Protein AF-A0A7V9CK98-F1 (afdb_monomer)

Radius of gyration: 28.87 Å; Cα contacts (8 Å, |Δi|>4): 201; chains: 1; bounding box: 54×46×91 Å

Secondary structure (DSSP, 8-state):
--------------------------------------PPPPPPPSSPEEEEEE---STTHHHHHHHHTT-TTEEEEEEE-S-HHHHHHHHHHHT--GGGEESSHHHIIIII--SEEEE-S-GGGHHHHHHHHHTTT-EEEEPSS--SSHHHHHHHHHHHTT-

Mean predicted aligned error: 13.7 Å

Foldseek 3Di:
DDDDDDDDDDDDDDDDDDDDDDDDPDPDDPPPPDDPPPDPPPDDDPAAAEEEEEDDPDVCVVVVLVVQVVDPRHDHLAYEDLDPVSQVVVCVVNVNDPNRYYNDLVCCCVPSVGQEYEYDHPQDCLLVSLLSCLVVNRHYDYDPPNHPDPVRVVSSVVSNVND

Structure (mmCIF, N/CA/C/O backbone):
data_AF-A0A7V9CK98-F1
#
_entry.id   AF-A0A7V9CK98-F1
#
loop_
_atom_site.group_PDB
_atom_site.id
_atom_site.type_symbol
_atom_site.label_atom_id
_atom_site.label_alt_id
_atom_site.label_comp_id
_atom_site.label_asym_id
_atom_site.label_entity_id
_atom_site.label_seq_id
_atom_site.pdbx_PDB_ins_code
_atom_site.Cartn_x
_atom_site.Cartn_y
_atom_site.Cartn_z
_atom_site.occupancy
_atom_site.B_iso_or_equiv
_atom_sit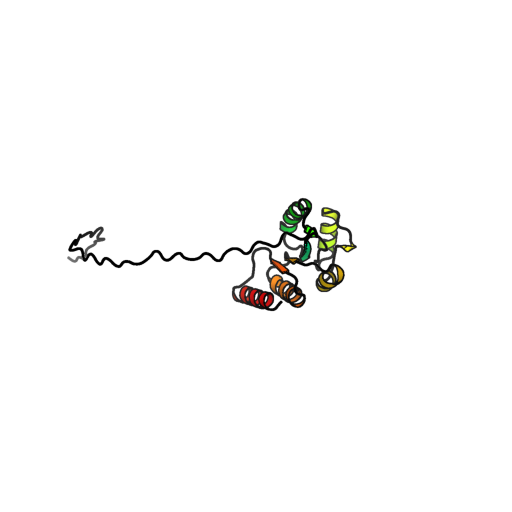e.auth_seq_id
_atom_site.auth_comp_id
_atom_site.auth_asym_id
_atom_site.auth_atom_id
_atom_site.pdbx_PDB_model_num
ATOM 1 N N . MET A 1 1 ? 24.021 4.503 -79.132 1.00 43.59 1 MET A N 1
ATOM 2 C CA . MET A 1 1 ? 24.450 3.910 -77.854 1.00 43.59 1 MET A CA 1
ATOM 3 C C . MET A 1 1 ? 23.375 4.309 -76.858 1.00 43.59 1 MET A C 1
ATOM 5 O O . MET A 1 1 ? 23.491 5.380 -76.287 1.00 43.59 1 MET A O 1
ATOM 9 N N . SER A 1 2 ? 22.194 3.674 -76.828 1.00 42.22 2 SER A N 1
ATOM 10 C CA . SER A 1 2 ? 21.935 2.215 -76.694 1.00 42.22 2 SER A CA 1
ATOM 11 C C . SER A 1 2 ? 22.641 1.727 -75.425 1.00 42.22 2 SER A C 1
ATOM 13 O O . SER A 1 2 ? 23.860 1.868 -75.370 1.00 42.22 2 SER A O 1
ATOM 15 N N . ASP A 1 3 ? 21.999 1.282 -74.346 1.00 44.78 3 ASP A N 1
ATOM 16 C CA . ASP A 1 3 ? 20.666 0.698 -74.114 1.00 44.78 3 ASP A CA 1
ATOM 17 C C . ASP A 1 3 ? 20.224 1.079 -72.673 1.00 44.78 3 ASP A C 1
ATOM 19 O O . ASP A 1 3 ? 21.073 1.294 -71.811 1.00 44.78 3 ASP A O 1
ATOM 23 N N . ASP A 1 4 ? 18.979 1.459 -72.385 1.00 49.34 4 ASP A N 1
ATOM 24 C CA . ASP A 1 4 ? 17.746 0.657 -72.295 1.00 49.34 4 ASP A CA 1
ATOM 25 C C . ASP A 1 4 ? 17.689 -0.239 -71.039 1.00 49.34 4 ASP A C 1
ATOM 27 O O . ASP A 1 4 ? 18.311 -1.291 -70.989 1.00 49.34 4 ASP A O 1
ATOM 31 N N . HIS A 1 5 ? 16.924 0.186 -70.023 1.00 51.00 5 HIS A N 1
ATOM 32 C CA . HIS A 1 5 ? 16.082 -0.700 -69.212 1.00 51.00 5 HIS A CA 1
ATOM 33 C C . HIS A 1 5 ? 14.912 0.096 -68.618 1.00 51.00 5 HIS A C 1
ATOM 35 O O . HIS A 1 5 ? 15.065 0.988 -67.783 1.00 51.00 5 HIS A O 1
ATOM 41 N N . LEU A 1 6 ? 13.741 -0.257 -69.143 1.00 43.91 6 LEU A N 1
ATOM 42 C CA . LEU A 1 6 ? 12.420 0.304 -68.934 1.00 43.91 6 LEU A CA 1
ATOM 43 C C . LEU A 1 6 ? 11.955 0.360 -67.470 1.00 43.91 6 LEU A C 1
ATOM 45 O O . LEU A 1 6 ? 11.998 -0.614 -66.722 1.00 43.91 6 LEU A O 1
ATOM 49 N N . VAL A 1 7 ? 11.371 1.517 -67.170 1.00 49.91 7 VAL A N 1
ATOM 50 C CA . VAL A 1 7 ? 10.269 1.777 -66.235 1.00 49.91 7 VAL A CA 1
ATOM 51 C C . VAL A 1 7 ? 9.111 0.795 -66.464 1.00 49.91 7 VAL A C 1
ATOM 53 O O . VAL A 1 7 ? 8.850 0.448 -67.613 1.00 49.91 7 VAL A O 1
ATOM 56 N N . LEU A 1 8 ? 8.390 0.415 -65.400 1.00 42.94 8 LEU A N 1
ATOM 57 C CA . LEU A 1 8 ? 6.924 0.555 -65.284 1.00 42.94 8 LEU A CA 1
ATOM 58 C C . LEU A 1 8 ? 6.406 -0.052 -63.967 1.00 42.94 8 LEU A C 1
ATOM 60 O O . LEU A 1 8 ? 6.370 -1.267 -63.787 1.00 42.94 8 LEU A O 1
ATOM 64 N N . ASP A 1 9 ? 5.968 0.841 -63.075 1.00 50.09 9 ASP A N 1
ATOM 65 C CA . ASP A 1 9 ? 4.823 0.613 -62.190 1.00 50.09 9 ASP A CA 1
ATOM 66 C C . ASP A 1 9 ? 3.623 0.140 -63.026 1.00 50.09 9 ASP A C 1
ATOM 68 O O . ASP A 1 9 ? 3.312 0.754 -64.049 1.00 50.09 9 ASP A O 1
ATOM 72 N N . ASP A 1 10 ? 2.922 -0.905 -62.576 1.00 48.09 10 ASP A N 1
ATOM 73 C CA . ASP A 1 10 ? 1.646 -1.323 -63.168 1.00 48.09 10 ASP A CA 1
ATOM 74 C C . ASP A 1 10 ? 0.507 -1.276 -62.128 1.00 48.09 10 ASP A C 1
ATOM 76 O O . ASP A 1 10 ? 0.454 -2.107 -61.210 1.00 48.09 10 ASP A O 1
ATOM 80 N N . PRO A 1 11 ? -0.417 -0.303 -62.245 1.00 45.03 11 PRO A N 1
ATOM 81 C CA . PRO A 1 11 ? -1.656 -0.252 -61.499 1.00 45.03 11 PRO A CA 1
ATOM 82 C C . PRO A 1 11 ? -2.772 -1.031 -62.220 1.00 45.03 11 PRO A C 1
ATOM 84 O O . PRO A 1 11 ? -3.079 -0.807 -63.383 1.00 45.03 11 PRO A O 1
ATOM 87 N N . ALA A 1 12 ? -3.496 -1.830 -61.434 1.00 47.03 12 ALA A N 1
ATOM 88 C CA . ALA A 1 12 ? -4.772 -2.479 -61.752 1.00 47.03 12 ALA A CA 1
ATOM 89 C C . ALA A 1 12 ? -4.737 -3.735 -62.646 1.00 47.03 12 ALA A C 1
ATOM 91 O O . ALA A 1 12 ? -4.732 -3.689 -63.872 1.00 47.03 12 ALA A O 1
ATOM 92 N N . ARG A 1 13 ? -5.018 -4.885 -62.016 1.00 41.12 13 ARG A N 1
ATOM 93 C CA . ARG A 1 13 ? -5.712 -5.987 -62.695 1.00 41.12 13 ARG A CA 1
ATOM 94 C C . ARG A 1 13 ? -6.846 -6.549 -61.846 1.00 41.12 13 ARG A C 1
ATOM 96 O O . ARG A 1 13 ? -6.680 -7.455 -61.040 1.00 41.12 13 ARG A O 1
ATOM 103 N N . HIS A 1 14 ? -8.037 -6.008 -62.089 1.00 45.34 14 HIS A N 1
ATOM 104 C CA . HIS A 1 14 ? -9.282 -6.751 -61.937 1.00 45.34 14 HIS A CA 1
ATOM 105 C C . HIS A 1 14 ? -9.405 -7.731 -63.113 1.00 45.34 14 HIS A C 1
ATOM 107 O O . HIS A 1 14 ? -9.264 -7.327 -64.265 1.00 45.34 14 HIS A O 1
ATOM 113 N N . SER A 1 15 ? -9.763 -8.989 -62.858 1.00 43.50 15 SER A N 1
ATOM 114 C CA . SER A 1 15 ? -10.550 -9.748 -63.832 1.00 43.50 15 SER A CA 1
ATOM 115 C C . SER A 1 15 ? -11.446 -10.759 -63.137 1.00 43.50 15 SER A C 1
ATOM 117 O O . SER A 1 15 ? -11.022 -11.586 -62.333 1.00 43.50 15 SER A O 1
ATOM 119 N N . ARG A 1 16 ? -12.724 -10.623 -63.468 1.00 51.53 16 ARG A N 1
ATOM 120 C CA . ARG A 1 16 ? -13.857 -11.408 -63.015 1.00 51.53 16 ARG A CA 1
ATOM 121 C C . ARG A 1 16 ? -13.760 -12.816 -63.599 1.00 51.53 16 ARG A C 1
ATOM 123 O O . ARG A 1 16 ? -13.668 -12.979 -64.812 1.00 51.53 16 ARG A O 1
ATOM 130 N N . ARG A 1 17 ? -13.913 -13.826 -62.748 1.00 49.34 17 ARG A N 1
ATOM 131 C CA . ARG A 1 17 ? -14.447 -15.130 -63.147 1.00 49.34 17 ARG A CA 1
ATOM 132 C C . ARG A 1 17 ? -15.621 -15.449 -62.234 1.00 49.34 17 ARG A C 1
ATOM 134 O O . ARG A 1 17 ? -15.446 -15.908 -61.114 1.00 49.34 17 ARG A O 1
ATOM 141 N N . ALA A 1 18 ? -16.820 -15.151 -62.722 1.00 44.56 18 ALA A N 1
ATOM 142 C CA . ALA A 1 18 ? -17.994 -15.910 -62.328 1.00 44.56 18 ALA A CA 1
ATOM 143 C C . ALA A 1 18 ? -17.824 -17.327 -62.890 1.00 44.56 18 ALA A C 1
ATOM 145 O O . ALA A 1 18 ? -17.358 -17.439 -64.018 1.00 44.56 18 ALA A O 1
ATOM 146 N N . PHE A 1 19 ? -18.176 -18.366 -62.132 1.00 38.38 19 PHE A N 1
ATOM 147 C CA . PHE A 1 19 ? -18.928 -19.522 -62.631 1.00 38.38 19 PHE A CA 1
ATOM 148 C C . PHE A 1 19 ? -19.373 -20.409 -61.448 1.00 38.38 19 PHE A C 1
ATOM 150 O O . PHE A 1 19 ? -18.558 -20.966 -60.724 1.00 38.38 19 PHE A O 1
ATOM 157 N N . VAL A 1 20 ? -20.701 -20.512 -61.341 1.00 32.84 20 VAL A N 1
ATOM 158 C CA . VAL A 1 20 ? -21.525 -21.642 -60.880 1.00 32.84 20 VAL A CA 1
ATOM 159 C C . VAL A 1 20 ? -21.619 -21.944 -59.382 1.00 32.84 20 VAL A C 1
ATOM 161 O O . VAL A 1 20 ? -20.778 -22.573 -58.750 1.00 32.84 20 VAL A O 1
ATOM 164 N N . SER A 1 21 ? -22.794 -21.561 -58.888 1.00 41.28 21 SER A N 1
ATOM 165 C CA . SER A 1 21 ? -23.529 -22.081 -57.747 1.00 41.28 21 SER A CA 1
ATOM 166 C C . SER A 1 21 ? -23.451 -23.605 -57.609 1.00 41.28 21 SER A C 1
ATOM 168 O O . SER A 1 21 ? -23.944 -24.341 -58.461 1.00 41.28 21 SER A O 1
ATOM 170 N N . ALA A 1 22 ? -22.962 -24.061 -56.461 1.00 38.66 22 ALA A N 1
ATOM 171 C CA . ALA A 1 22 ? -23.392 -25.314 -55.859 1.00 38.66 22 ALA A CA 1
ATOM 172 C C . ALA A 1 22 ? -24.177 -24.952 -54.594 1.00 38.66 22 ALA A C 1
ATOM 174 O O . ALA A 1 22 ? -23.612 -24.560 -53.574 1.00 38.66 22 ALA A O 1
ATOM 175 N N . LEU A 1 23 ? -25.504 -25.009 -54.706 1.00 42.59 23 LEU A N 1
ATOM 176 C CA . LEU A 1 23 ? -26.424 -24.855 -53.589 1.00 42.59 23 LEU A CA 1
ATOM 177 C C . LEU A 1 23 ? -26.326 -26.120 -52.723 1.00 42.59 23 LEU A C 1
ATOM 179 O O . LEU A 1 23 ? -26.981 -27.121 -52.999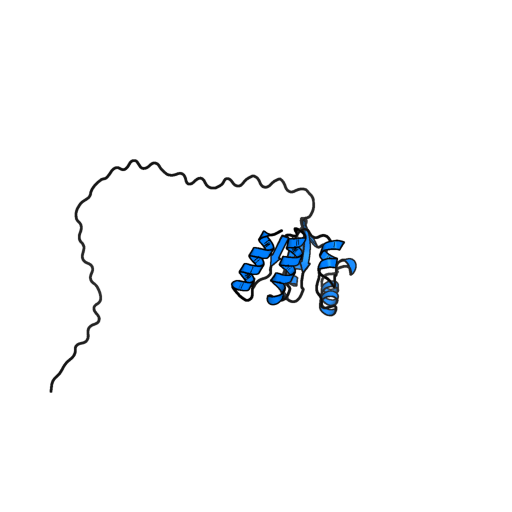 1.00 42.59 23 LEU A O 1
ATOM 183 N N . LEU A 1 24 ? -25.489 -26.086 -51.689 1.00 37.59 24 LEU A N 1
ATOM 184 C CA . LEU A 1 24 ? -25.541 -27.049 -50.592 1.00 37.59 24 LEU A CA 1
ATOM 185 C C . LEU A 1 24 ? -26.417 -26.444 -49.496 1.00 37.59 24 LEU A C 1
ATOM 187 O O . LEU A 1 24 ? -25.983 -25.590 -48.724 1.00 37.59 24 LEU A O 1
ATOM 191 N N . VAL A 1 25 ? -27.677 -26.878 -49.455 1.00 45.03 25 VAL A N 1
ATOM 192 C CA . VAL A 1 25 ? -28.560 -26.675 -48.303 1.00 45.03 25 VAL A CA 1
ATOM 193 C C . VAL A 1 25 ? -28.009 -27.533 -47.166 1.00 45.03 25 VAL A C 1
ATOM 195 O O . VAL A 1 25 ? -28.389 -28.686 -46.990 1.00 45.03 25 VAL A O 1
ATOM 198 N N . ALA A 1 26 ? -27.066 -26.979 -46.410 1.00 49.00 26 ALA A N 1
ATOM 199 C CA . ALA A 1 26 ? -26.757 -27.476 -45.084 1.00 49.00 26 ALA A CA 1
ATOM 200 C C . ALA A 1 26 ? -27.744 -26.810 -44.123 1.00 49.00 26 ALA A C 1
ATOM 202 O O . ALA A 1 26 ? -27.634 -25.621 -43.823 1.00 49.00 26 ALA A O 1
ATOM 203 N N . ALA A 1 27 ? -28.733 -27.576 -43.666 1.00 57.06 27 ALA A N 1
ATOM 204 C CA . ALA A 1 27 ? -29.557 -27.229 -42.516 1.00 57.06 27 ALA A CA 1
ATOM 205 C C . ALA A 1 27 ? -28.664 -27.200 -41.259 1.00 57.06 27 ALA A C 1
ATOM 207 O O . ALA A 1 27 ? -28.606 -28.153 -40.488 1.00 57.06 27 ALA A O 1
ATOM 208 N N . GLY A 1 28 ? -27.889 -26.128 -41.104 1.00 44.75 28 GLY A N 1
ATOM 209 C CA . GLY A 1 28 ? -27.047 -25.862 -39.946 1.00 44.75 28 GLY A CA 1
ATOM 210 C C . GLY A 1 28 ? -27.808 -24.969 -38.982 1.00 44.75 28 GLY A C 1
ATOM 211 O O . GLY A 1 28 ? -27.924 -23.768 -39.214 1.00 44.75 28 GLY A O 1
ATOM 212 N N . GLY A 1 29 ? -28.372 -25.568 -37.934 1.00 54.66 29 GLY A N 1
ATOM 213 C CA . GLY A 1 29 ? -29.107 -24.856 -36.894 1.00 54.66 29 GLY A CA 1
ATOM 214 C C . GLY A 1 29 ? -28.274 -23.730 -36.284 1.00 54.66 29 GLY A C 1
ATOM 215 O O . GLY A 1 29 ? -27.081 -23.902 -36.021 1.00 54.66 29 GLY A O 1
ATOM 216 N N . ALA A 1 30 ? -28.922 -22.585 -36.062 1.00 59.16 30 ALA A N 1
ATOM 217 C CA . ALA A 1 30 ? -28.355 -21.446 -35.358 1.00 59.16 30 ALA A CA 1
ATOM 218 C C . ALA A 1 30 ? -27.704 -21.924 -34.052 1.00 59.16 30 ALA A C 1
ATOM 220 O O . ALA A 1 30 ? -28.386 -22.362 -33.126 1.00 59.16 30 ALA A O 1
ATOM 221 N N . GLN A 1 31 ? -26.374 -21.876 -33.994 1.00 58.75 31 GLN A N 1
ATOM 222 C CA . GLN A 1 31 ? -25.653 -22.104 -32.754 1.00 58.75 31 GLN A CA 1
ATOM 223 C C . GLN A 1 31 ? -25.889 -20.873 -31.883 1.00 58.75 31 GLN A C 1
ATOM 225 O O . GLN A 1 31 ? -25.288 -19.818 -32.088 1.00 58.75 31 GLN A O 1
ATOM 230 N N . VAL A 1 32 ? -26.815 -20.998 -30.936 1.00 59.59 32 VAL A N 1
ATOM 231 C CA . VAL A 1 32 ? -26.939 -20.059 -29.826 1.00 59.59 32 VAL A CA 1
ATOM 232 C C . VAL A 1 32 ? -25.653 -20.189 -29.018 1.00 59.59 32 VAL A C 1
ATOM 234 O O . VAL A 1 32 ? -25.473 -21.144 -28.266 1.00 59.59 32 VAL A O 1
ATOM 237 N N . VAL A 1 33 ? -24.730 -19.247 -29.203 1.00 67.38 33 VAL A N 1
ATOM 238 C CA . VAL A 1 33 ? -23.603 -19.072 -28.288 1.00 67.38 33 VAL A CA 1
ATOM 239 C C . VAL A 1 33 ? -24.208 -18.636 -26.958 1.00 67.38 33 VAL A C 1
ATOM 241 O O . VAL A 1 33 ? -24.605 -17.484 -26.791 1.00 67.38 33 VAL A O 1
ATOM 244 N N . ALA A 1 34 ? -24.349 -19.586 -26.035 1.00 55.16 34 ALA A N 1
ATOM 245 C CA . 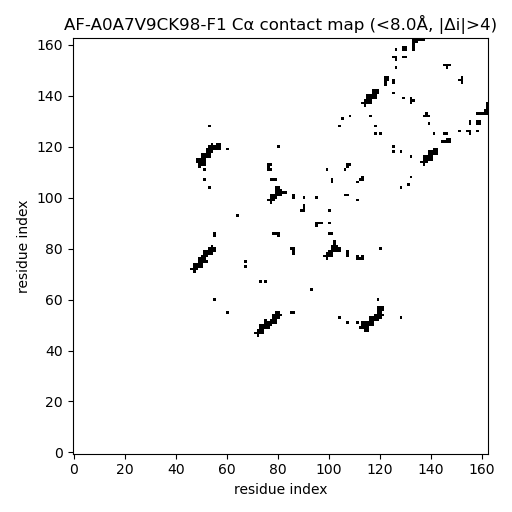ALA A 1 34 ? -24.782 -19.314 -24.677 1.00 55.16 34 ALA A CA 1
ATOM 246 C C . ALA A 1 34 ? -23.762 -18.370 -24.033 1.00 55.16 34 ALA A C 1
ATOM 248 O O . ALA A 1 34 ? -22.631 -18.760 -23.741 1.00 55.16 34 ALA A O 1
ATOM 249 N N . GLN A 1 35 ? -24.144 -17.108 -23.846 1.00 53.06 35 GLN A N 1
ATOM 250 C CA . GLN A 1 35 ? -23.372 -16.216 -22.997 1.00 53.06 35 GLN A CA 1
ATOM 251 C C . GLN A 1 35 ? -23.424 -16.772 -21.568 1.00 53.06 35 GLN A C 1
ATOM 253 O O . GLN A 1 35 ? -24.506 -17.175 -21.127 1.00 53.06 35 GLN A O 1
ATOM 258 N N . PRO A 1 36 ? -22.297 -16.829 -20.837 1.00 57.47 36 PRO A N 1
ATOM 259 C CA . PRO A 1 36 ? -22.328 -17.221 -19.440 1.00 57.47 36 PRO A CA 1
ATOM 260 C C . PRO A 1 36 ? -23.257 -16.256 -18.705 1.00 57.47 36 PRO A C 1
ATOM 262 O O . PRO A 1 36 ? -23.017 -15.050 -18.665 1.00 57.47 36 PRO A O 1
ATOM 265 N N . SER A 1 37 ? -24.355 -16.802 -18.181 1.00 64.50 37 SER A N 1
ATOM 266 C CA . SER A 1 37 ? -25.307 -16.082 -17.347 1.00 64.50 37 SER A CA 1
ATOM 267 C C . SER A 1 37 ? -24.525 -15.406 -16.228 1.00 64.50 37 SER A C 1
ATOM 269 O O . SER A 1 37 ? -23.916 -16.098 -15.410 1.00 64.50 37 SER A O 1
ATOM 271 N N . SER A 1 38 ? -24.519 -14.072 -16.180 1.00 66.69 38 SER A N 1
ATOM 272 C CA . SER A 1 38 ? -23.996 -13.360 -15.019 1.00 66.69 38 SER A CA 1
ATOM 273 C C . SER A 1 38 ? -24.826 -13.803 -13.824 1.00 66.69 38 SER A C 1
ATOM 275 O O . SER A 1 38 ? -26.016 -13.486 -13.742 1.00 66.69 38 SER A O 1
ATOM 277 N N . ALA A 1 39 ? -24.221 -14.594 -12.940 1.00 68.38 39 ALA A N 1
ATOM 278 C CA . ALA A 1 39 ? -24.814 -14.907 -11.656 1.00 68.38 39 ALA A CA 1
ATOM 279 C C . ALA A 1 39 ? -25.237 -13.584 -10.993 1.00 68.38 39 ALA A C 1
ATOM 281 O O . ALA A 1 39 ? -24.512 -12.589 -11.126 1.00 68.38 39 ALA A O 1
ATOM 282 N N . PRO A 1 40 ? -26.394 -13.536 -10.313 1.00 56.41 40 PRO A N 1
ATOM 283 C CA . PRO A 1 40 ? -26.792 -12.348 -9.579 1.00 56.41 40 PRO A CA 1
ATOM 284 C C . PRO A 1 40 ? -25.652 -11.964 -8.637 1.00 56.41 40 PRO A C 1
ATOM 286 O O . PRO A 1 40 ? -25.226 -12.786 -7.823 1.00 56.41 40 PRO A O 1
ATOM 289 N N . VAL A 1 41 ? -25.140 -10.737 -8.763 1.00 64.81 41 VAL A N 1
ATOM 290 C CA . VAL A 1 41 ? -24.238 -10.176 -7.755 1.00 64.81 41 VAL A CA 1
ATOM 291 C C . VAL A 1 41 ? -25.010 -10.243 -6.435 1.00 64.81 41 VAL A C 1
ATOM 293 O O . VAL A 1 41 ? -26.106 -9.676 -6.372 1.00 64.81 41 VAL A O 1
ATOM 296 N N . PRO A 1 42 ? -24.518 -10.969 -5.413 1.00 61.47 42 PRO A N 1
ATOM 297 C CA . PRO A 1 42 ? -25.181 -11.024 -4.120 1.00 61.47 42 PRO A CA 1
ATOM 298 C C . PRO A 1 42 ? -25.459 -9.598 -3.655 1.00 61.47 42 PRO A C 1
ATOM 300 O O . PRO A 1 42 ? -24.581 -8.739 -3.762 1.00 61.47 42 PRO A O 1
ATOM 303 N N . ALA A 1 43 ? -26.681 -9.332 -3.190 1.00 59.44 43 ALA A N 1
ATOM 304 C CA . ALA A 1 43 ? -27.053 -8.017 -2.687 1.00 59.44 43 ALA A CA 1
ATOM 305 C C . ALA A 1 43 ? -25.987 -7.544 -1.688 1.00 59.44 43 ALA A C 1
ATOM 307 O O . ALA A 1 43 ? -25.680 -8.249 -0.724 1.00 59.44 43 ALA A O 1
ATOM 308 N N . ALA A 1 44 ? -25.380 -6.390 -1.978 1.00 60.50 44 ALA A N 1
ATOM 309 C CA . ALA A 1 44 ? -24.258 -5.869 -1.218 1.00 60.50 44 ALA A CA 1
ATOM 310 C C . ALA A 1 44 ? -24.624 -5.804 0.267 1.00 60.50 44 ALA A C 1
ATOM 312 O O . ALA A 1 44 ? -25.588 -5.147 0.664 1.00 60.50 44 ALA A O 1
ATOM 313 N N . THR A 1 45 ? -23.848 -6.502 1.093 1.00 55.47 45 THR A N 1
ATOM 314 C CA . THR A 1 45 ? -23.917 -6.353 2.543 1.00 55.47 45 THR A CA 1
ATOM 315 C C . THR A 1 45 ? -23.731 -4.876 2.876 1.00 55.47 45 THR A C 1
ATOM 317 O O . THR A 1 45 ? -22.829 -4.245 2.333 1.00 55.47 45 THR A O 1
ATOM 320 N N . SER A 1 46 ? -24.536 -4.327 3.785 1.00 66.69 46 SER A N 1
ATOM 321 C CA . SER A 1 46 ? -24.553 -2.912 4.200 1.00 66.69 46 SER A CA 1
ATOM 322 C C . SER A 1 46 ? -23.257 -2.394 4.857 1.00 66.69 46 SER A C 1
ATOM 324 O O . SER A 1 46 ? -23.267 -1.368 5.537 1.00 66.69 46 SER A O 1
ATOM 326 N N . ARG A 1 47 ? -22.140 -3.116 4.721 1.00 88.12 47 ARG A N 1
ATOM 327 C CA . ARG A 1 47 ? -20.842 -2.796 5.306 1.00 88.12 47 ARG A CA 1
ATOM 328 C C . ARG A 1 47 ? -19.945 -2.153 4.252 1.00 88.12 47 ARG A C 1
ATOM 330 O O . ARG A 1 47 ? -19.726 -2.726 3.192 1.00 88.12 47 ARG A O 1
ATOM 337 N N . ARG A 1 48 ? -19.387 -0.987 4.591 1.00 94.38 48 ARG A N 1
ATOM 338 C CA . ARG A 1 48 ? -18.405 -0.269 3.765 1.00 94.38 48 ARG A CA 1
ATOM 339 C C . ARG A 1 48 ? -17.182 -1.152 3.500 1.00 94.38 48 ARG A C 1
ATOM 341 O O . ARG A 1 48 ? -16.665 -1.769 4.439 1.00 94.38 48 ARG A O 1
ATOM 348 N N . LEU A 1 49 ? -16.715 -1.172 2.254 1.00 96.12 49 LEU A N 1
ATOM 349 C CA . LEU A 1 49 ? -15.474 -1.829 1.851 1.00 96.12 49 LEU A CA 1
ATOM 350 C C . LEU A 1 49 ? -14.290 -1.098 2.486 1.00 96.12 49 LEU A C 1
ATOM 352 O O . LEU A 1 49 ? -14.108 0.102 2.269 1.00 96.12 49 LEU A O 1
ATOM 356 N N . ARG A 1 50 ? -13.476 -1.809 3.261 1.00 97.62 50 ARG A N 1
ATOM 357 C CA . ARG A 1 50 ? -12.288 -1.246 3.910 1.00 97.62 50 ARG A CA 1
ATOM 358 C C . ARG A 1 50 ? -11.136 -1.202 2.920 1.00 97.62 50 ARG A C 1
ATOM 360 O O . ARG A 1 50 ? -10.641 -2.243 2.496 1.00 97.62 50 ARG A O 1
ATOM 367 N N . VAL A 1 51 ? -10.673 -0.009 2.586 1.00 98.00 51 VAL A N 1
ATOM 368 C CA . VAL A 1 51 ? -9.618 0.203 1.595 1.00 98.00 51 VAL A CA 1
ATOM 369 C C . VAL A 1 51 ? -8.408 0.853 2.250 1.00 98.00 51 VAL A C 1
ATOM 371 O O . VAL A 1 51 ? -8.547 1.809 3.012 1.00 98.00 51 VAL A O 1
ATOM 374 N N . GLY A 1 52 ? -7.219 0.335 1.960 1.00 97.88 52 GLY A N 1
ATOM 375 C CA . GLY A 1 52 ? -5.948 0.976 2.279 1.00 97.88 52 GLY A CA 1
ATOM 376 C C . GLY A 1 52 ? -5.301 1.578 1.032 1.00 97.88 52 GLY A C 1
ATOM 377 O O . GLY A 1 52 ? -5.564 1.141 -0.087 1.00 97.88 52 GLY A O 1
ATOM 378 N N . VAL A 1 53 ? -4.431 2.564 1.218 1.00 97.69 53 VAL A N 1
ATOM 379 C CA . VAL A 1 53 ? -3.561 3.095 0.156 1.00 97.69 53 VAL A CA 1
ATOM 380 C C . VAL A 1 53 ? -2.118 2.731 0.482 1.00 97.69 53 VAL A C 1
ATOM 382 O O . VAL A 1 53 ? -1.695 2.886 1.626 1.00 97.69 53 VAL A O 1
ATOM 385 N N . ALA A 1 54 ? -1.367 2.254 -0.508 1.00 97.75 54 ALA A N 1
ATOM 386 C CA . ALA A 1 54 ? 0.054 1.950 -0.381 1.00 97.75 54 ALA A CA 1
ATOM 387 C C . ALA A 1 54 ? 0.864 2.821 -1.348 1.00 97.75 54 ALA A C 1
ATOM 389 O O . ALA A 1 54 ? 0.739 2.684 -2.562 1.00 97.75 54 ALA A O 1
ATOM 390 N N . GLY A 1 55 ? 1.704 3.695 -0.804 1.00 95.75 55 GLY A N 1
ATOM 391 C CA . GLY A 1 55 ? 2.505 4.665 -1.540 1.00 95.75 55 GLY A CA 1
ATOM 392 C C . GLY A 1 55 ? 1.780 5.983 -1.821 1.00 95.75 55 GLY A C 1
ATOM 393 O O . GLY A 1 55 ? 0.572 6.031 -2.049 1.00 95.75 55 GLY A O 1
ATOM 394 N N . LEU A 1 56 ? 2.559 7.061 -1.829 1.00 91.50 56 LEU A N 1
ATOM 395 C CA . LEU A 1 56 ? 2.157 8.446 -2.089 1.00 91.50 56 LEU A CA 1
ATOM 396 C C . LEU A 1 56 ? 3.023 9.102 -3.178 1.00 91.50 56 LEU A C 1
ATOM 398 O O . LEU A 1 56 ? 2.925 10.307 -3.414 1.00 91.50 56 LEU A O 1
ATOM 402 N N . VAL A 1 57 ? 3.867 8.311 -3.850 1.00 79.06 57 VAL A N 1
ATOM 403 C CA . VAL A 1 57 ? 4.853 8.768 -4.844 1.00 79.06 57 VAL A CA 1
ATOM 404 C C . VAL A 1 57 ? 4.173 9.398 -6.064 1.00 79.06 57 VAL A C 1
ATOM 406 O O . VAL A 1 57 ? 4.678 10.358 -6.645 1.00 79.06 57 VAL A O 1
ATOM 409 N N . HIS A 1 58 ? 2.995 8.899 -6.444 1.00 75.50 58 HIS A N 1
ATOM 410 C CA . HIS A 1 58 ? 2.253 9.397 -7.598 1.00 75.50 58 HIS A CA 1
ATOM 411 C C . HIS A 1 58 ? 1.223 10.469 -7.212 1.00 75.50 58 HIS A C 1
ATOM 413 O O . HIS A 1 58 ? 0.300 10.235 -6.433 1.00 75.50 58 HIS A O 1
ATOM 419 N N . GLY A 1 59 ? 1.298 11.642 -7.851 1.00 63.75 59 GLY A N 1
ATOM 420 C CA . GLY A 1 59 ? 0.396 12.772 -7.580 1.00 63.75 59 GLY A CA 1
ATOM 421 C C . GLY A 1 59 ? -1.101 12.500 -7.815 1.00 63.75 59 GLY A C 1
ATOM 422 O O . GLY A 1 59 ? -1.941 13.237 -7.291 1.00 63.75 59 GLY A O 1
ATOM 423 N N . HIS A 1 60 ? -1.460 11.435 -8.546 1.00 74.75 60 HIS A N 1
ATOM 424 C CA . HIS A 1 60 ? -2.856 11.041 -8.793 1.00 74.75 60 HIS A CA 1
ATOM 425 C C . HIS A 1 60 ? -3.607 10.583 -7.539 1.00 74.75 60 HIS A C 1
ATOM 427 O O . HIS A 1 60 ? -4.839 10.627 -7.539 1.00 74.75 60 HIS A O 1
ATOM 433 N N . VAL A 1 61 ? -2.908 10.252 -6.445 1.00 71.94 61 VAL A N 1
ATOM 434 C CA . VAL A 1 61 ? -3.554 9.960 -5.152 1.00 71.94 61 VAL A CA 1
ATOM 435 C C . VAL A 1 61 ? -4.462 11.123 -4.714 1.00 71.94 61 VAL A C 1
ATOM 437 O O . VAL A 1 61 ? -5.504 10.913 -4.097 1.00 71.94 61 VAL A O 1
ATOM 440 N N . ARG A 1 62 ? -4.156 12.365 -5.115 1.00 70.00 62 ARG A N 1
ATOM 441 C CA . ARG A 1 62 ? -5.017 13.528 -4.834 1.00 70.00 62 ARG A CA 1
ATOM 442 C C . ARG A 1 62 ? -6.403 13.415 -5.478 1.00 70.00 62 ARG A C 1
ATOM 444 O O . ARG A 1 62 ? -7.399 13.738 -4.833 1.00 70.00 62 ARG A O 1
ATOM 451 N N . GLY A 1 63 ? -6.468 12.963 -6.732 1.00 73.88 63 GLY A N 1
ATOM 452 C CA . GLY A 1 63 ? -7.730 12.739 -7.445 1.00 73.88 63 GLY A CA 1
ATOM 453 C C . GLY A 1 63 ? -8.528 11.589 -6.833 1.00 73.88 63 GLY A C 1
ATOM 454 O O . GLY A 1 63 ? -9.743 11.700 -6.664 1.00 73.88 63 GLY A O 1
ATOM 455 N N . LEU A 1 64 ? -7.827 10.534 -6.405 1.00 82.19 64 LEU A N 1
ATOM 456 C CA . LEU A 1 64 ? -8.418 9.414 -5.679 1.00 82.19 64 LEU A CA 1
ATOM 457 C C . LEU A 1 64 ? -9.110 9.874 -4.390 1.00 82.19 64 LEU A C 1
ATOM 459 O O . LEU A 1 64 ? -10.263 9.516 -4.172 1.00 82.19 64 LEU A O 1
ATOM 463 N N . MET A 1 65 ? -8.462 10.697 -3.560 1.00 84.94 65 MET A N 1
ATOM 464 C CA . MET A 1 65 ? -9.056 11.160 -2.296 1.00 84.94 65 MET A CA 1
ATOM 465 C C . MET A 1 65 ? -10.361 11.935 -2.503 1.00 84.94 65 MET A C 1
ATOM 467 O O . MET A 1 65 ? -11.325 11.736 -1.764 1.00 84.94 65 MET A O 1
ATOM 471 N N . GLY A 1 66 ? -10.424 12.775 -3.541 1.00 84.25 66 GLY A N 1
ATOM 472 C CA . GLY A 1 66 ? -11.653 13.482 -3.906 1.00 84.25 66 GLY A CA 1
ATOM 473 C C . GLY A 1 66 ? -12.779 12.547 -4.361 1.00 84.25 66 GLY A C 1
ATOM 474 O O . GLY A 1 66 ? -13.950 12.837 -4.114 1.00 84.25 66 GLY A O 1
ATOM 475 N N . ALA A 1 67 ? -12.445 11.424 -5.002 1.00 85.44 67 ALA A N 1
ATOM 476 C CA . ALA A 1 67 ? -13.414 10.395 -5.371 1.00 85.44 67 ALA A CA 1
ATOM 477 C C . ALA A 1 67 ? -13.857 9.564 -4.155 1.00 85.44 67 ALA A C 1
ATOM 479 O O . ALA A 1 67 ? -15.055 9.369 -3.961 1.00 85.44 67 ALA A O 1
ATOM 480 N N . LEU A 1 68 ? -12.916 9.132 -3.306 1.00 87.81 68 LEU A N 1
ATOM 481 C CA . LEU A 1 68 ? -13.195 8.352 -2.096 1.00 87.81 68 LEU A CA 1
ATOM 482 C C . LEU A 1 68 ? -14.083 9.117 -1.112 1.00 87.81 68 LEU A C 1
ATOM 484 O O . LEU A 1 68 ? -15.028 8.544 -0.581 1.00 87.81 68 LEU A O 1
ATOM 488 N N . GLY A 1 69 ? -13.853 10.421 -0.924 1.00 85.75 69 GLY A N 1
ATOM 489 C CA . GLY A 1 69 ? -14.675 11.251 -0.035 1.00 85.75 69 GLY A CA 1
ATOM 490 C C . GLY A 1 69 ? -16.146 11.374 -0.456 1.00 85.75 69 GLY A C 1
ATOM 491 O O . GLY A 1 69 ? -16.986 11.731 0.363 1.00 85.75 69 GLY A O 1
ATOM 492 N N . LYS A 1 70 ? -16.478 11.058 -1.716 1.00 89.12 70 LYS A N 1
ATOM 493 C CA . LYS A 1 70 ? -17.856 11.063 -2.239 1.00 89.12 70 LYS A CA 1
ATOM 494 C C . LYS A 1 70 ? -18.530 9.690 -2.165 1.00 89.12 70 LYS A C 1
ATOM 496 O O . LYS A 1 70 ? -19.706 9.578 -2.505 1.00 89.12 70 LYS A O 1
ATOM 501 N N . ARG A 1 71 ? -17.800 8.645 -1.765 1.00 92.19 71 ARG A N 1
ATOM 502 C CA . ARG A 1 71 ? -18.297 7.269 -1.708 1.00 92.19 71 ARG A CA 1
ATOM 503 C C . ARG A 1 71 ? -18.718 6.903 -0.294 1.00 92.19 71 ARG A C 1
ATOM 505 O O . ARG A 1 71 ? -17.899 6.826 0.617 1.00 92.19 71 ARG A O 1
ATOM 512 N N . SER A 1 72 ? -20.007 6.634 -0.117 1.00 92.62 72 SER A N 1
ATOM 513 C CA . SER A 1 72 ? -20.558 6.157 1.155 1.00 92.62 72 SER A CA 1
ATOM 514 C C . SER A 1 72 ? -20.263 4.680 1.412 1.00 92.62 72 SER A C 1
ATOM 516 O O . SER A 1 72 ? -20.331 4.243 2.556 1.00 92.62 72 SER A O 1
ATOM 518 N N . ASP A 1 73 ? -19.890 3.924 0.381 1.00 93.62 73 ASP A N 1
ATOM 519 C CA . ASP A 1 73 ? -19.672 2.478 0.407 1.00 93.62 73 ASP A CA 1
ATOM 520 C C . ASP A 1 73 ? -18.204 2.061 0.606 1.00 93.62 73 ASP A C 1
ATOM 522 O O . ASP A 1 73 ? -17.924 0.871 0.721 1.00 93.62 73 ASP A O 1
ATOM 526 N N . ILE A 1 74 ? -17.268 3.013 0.696 1.00 95.12 74 ILE A N 1
ATOM 527 C CA . ILE A 1 74 ? -15.838 2.753 0.931 1.00 95.12 74 ILE A CA 1
ATOM 528 C C . ILE A 1 74 ? -15.382 3.453 2.202 1.00 95.12 74 ILE A C 1
ATOM 530 O O . ILE A 1 74 ? -15.682 4.630 2.379 1.00 95.12 74 ILE A O 1
ATOM 534 N N . ASP A 1 75 ? -14.619 2.764 3.051 1.00 95.44 75 ASP A N 1
ATOM 535 C CA . ASP A 1 75 ? -13.920 3.322 4.209 1.00 95.44 75 ASP A CA 1
ATOM 536 C C . ASP A 1 75 ? -12.400 3.287 4.004 1.00 95.44 75 ASP A C 1
ATOM 538 O O . ASP A 1 75 ? -11.816 2.212 3.883 1.00 95.44 75 ASP A O 1
ATOM 542 N N . LEU A 1 76 ? -11.744 4.453 3.980 1.00 96.25 76 LEU A N 1
ATOM 543 C CA . LEU A 1 76 ? -10.283 4.541 3.888 1.00 96.25 76 LEU A CA 1
ATOM 544 C C . LEU A 1 76 ? -9.663 4.244 5.255 1.00 96.25 76 LEU A C 1
ATOM 546 O O . LEU A 1 76 ? -9.547 5.136 6.094 1.00 96.25 76 LEU A O 1
ATOM 550 N N . VAL A 1 77 ? -9.253 3.001 5.491 1.00 97.56 77 VAL A N 1
ATOM 551 C CA . VAL A 1 77 ? -8.792 2.541 6.812 1.00 97.56 77 VAL A CA 1
ATOM 552 C C . VAL A 1 77 ? -7.335 2.876 7.115 1.00 97.56 77 VAL A C 1
ATOM 554 O O . VAL A 1 77 ? -6.948 2.874 8.280 1.00 97.56 77 VAL A O 1
ATOM 557 N N . GLY A 1 78 ? -6.538 3.209 6.102 1.00 97.81 78 GLY A N 1
ATOM 558 C CA . GLY A 1 78 ? -5.164 3.635 6.319 1.00 97.81 78 GLY A CA 1
ATOM 559 C C . GLY A 1 78 ? -4.390 3.932 5.045 1.00 97.81 78 GLY A C 1
ATOM 560 O O . GLY A 1 78 ? -4.778 3.535 3.946 1.00 97.81 78 GLY A O 1
ATOM 561 N N . VAL A 1 79 ? -3.285 4.645 5.216 1.00 97.88 79 VAL A N 1
ATOM 562 C CA . VAL A 1 79 ? -2.381 5.082 4.156 1.00 97.88 79 VAL A CA 1
ATOM 563 C C . VAL A 1 79 ? -0.960 4.765 4.590 1.00 97.88 79 VAL A C 1
ATOM 565 O O . VAL A 1 79 ? -0.500 5.253 5.620 1.00 97.88 79 VAL A O 1
ATOM 568 N N . PHE A 1 80 ? -0.275 3.947 3.806 1.00 98.12 80 PHE A N 1
ATOM 569 C CA . PHE A 1 80 ? 1.129 3.618 3.987 1.00 98.12 80 PHE A CA 1
ATOM 570 C C . PHE A 1 80 ? 1.997 4.409 3.008 1.00 98.12 80 PHE A C 1
ATOM 572 O O . PHE A 1 80 ? 1.670 4.500 1.830 1.00 98.12 80 PHE A O 1
ATOM 579 N N . ASP A 1 81 ? 3.126 4.920 3.485 1.00 97.06 81 ASP A N 1
ATOM 580 C CA . ASP A 1 81 ? 4.295 5.286 2.675 1.00 97.06 81 ASP A CA 1
ATOM 581 C C . ASP A 1 81 ? 5.532 5.180 3.580 1.00 97.06 81 ASP A C 1
ATOM 583 O O . ASP A 1 81 ? 5.389 5.350 4.787 1.00 97.06 81 ASP A O 1
ATOM 587 N N . ALA A 1 82 ? 6.731 4.911 3.066 1.00 95.44 82 ALA A N 1
ATOM 588 C CA . ALA A 1 82 ? 7.942 4.860 3.895 1.00 95.44 82 ALA A CA 1
ATOM 589 C C . ALA A 1 82 ? 8.464 6.268 4.254 1.00 95.44 82 ALA A C 1
ATOM 591 O O . ALA A 1 82 ? 9.024 6.471 5.337 1.00 95.44 82 ALA A O 1
ATOM 592 N N . ASP A 1 83 ? 8.198 7.272 3.416 1.00 95.69 83 ASP A N 1
ATOM 593 C CA . ASP A 1 83 ? 8.647 8.651 3.606 1.00 95.69 83 ASP A CA 1
ATOM 594 C C . ASP A 1 83 ? 7.760 9.405 4.617 1.00 95.69 83 ASP A C 1
ATOM 596 O O . ASP A 1 83 ? 6.569 9.660 4.406 1.00 95.69 83 ASP A O 1
ATOM 600 N N . ALA A 1 84 ? 8.360 9.795 5.745 1.00 95.81 84 ALA A N 1
ATOM 601 C CA . ALA A 1 84 ? 7.670 10.515 6.811 1.00 95.81 84 ALA A CA 1
ATOM 602 C C . ALA A 1 84 ? 7.169 11.904 6.389 1.00 95.81 84 ALA A C 1
ATOM 604 O O . ALA A 1 84 ? 6.094 12.321 6.829 1.00 95.81 84 ALA A O 1
ATOM 605 N N . ALA A 1 85 ? 7.909 12.606 5.530 1.00 94.62 85 ALA A N 1
ATOM 606 C CA . ALA A 1 85 ? 7.519 13.918 5.036 1.00 94.62 85 ALA A CA 1
ATOM 607 C C . ALA A 1 85 ? 6.320 13.811 4.085 1.00 94.62 85 ALA A C 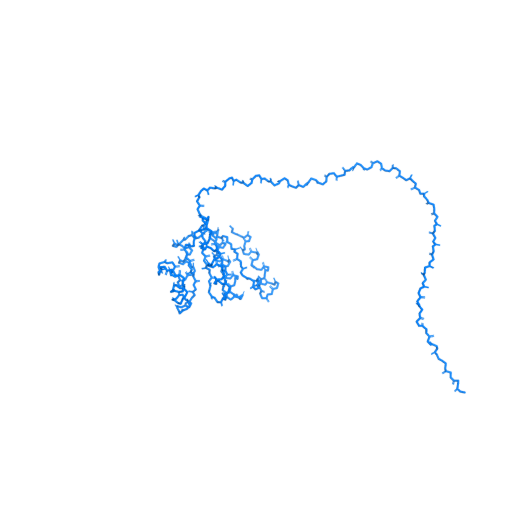1
ATOM 609 O O . ALA A 1 85 ? 5.390 14.620 4.189 1.00 94.62 85 ALA A O 1
ATOM 610 N N . LEU A 1 86 ? 6.288 12.790 3.216 1.00 93.31 86 LEU A N 1
ATOM 611 C CA . LEU A 1 86 ? 5.123 12.527 2.363 1.00 93.31 86 LEU A CA 1
ATOM 612 C C . LEU A 1 86 ? 3.881 12.209 3.198 1.00 93.31 86 LEU A C 1
ATOM 614 O O . LEU A 1 86 ? 2.838 12.831 2.979 1.00 93.31 86 LEU A O 1
ATOM 618 N N . ARG A 1 87 ? 3.990 11.317 4.194 1.00 95.19 87 ARG A N 1
ATOM 619 C CA . ARG A 1 87 ? 2.865 10.994 5.092 1.00 95.19 87 ARG A CA 1
ATOM 620 C C . ARG A 1 87 ? 2.351 12.222 5.834 1.00 95.19 87 ARG A C 1
ATOM 622 O O . ARG A 1 87 ? 1.146 12.461 5.833 1.00 95.19 87 ARG A O 1
ATOM 629 N N . ALA A 1 88 ? 3.243 13.011 6.435 1.00 94.25 88 ALA A N 1
ATOM 630 C CA . ALA A 1 88 ? 2.863 14.203 7.192 1.00 94.25 88 ALA A CA 1
ATOM 631 C C . ALA A 1 88 ? 2.158 15.234 6.300 1.00 94.25 88 ALA A C 1
ATOM 633 O O . ALA A 1 88 ? 1.076 15.716 6.634 1.00 94.25 88 ALA A O 1
ATOM 634 N N . ARG A 1 89 ? 2.727 15.526 5.123 1.00 93.38 89 ARG A N 1
ATOM 635 C CA . ARG A 1 89 ? 2.119 16.442 4.151 1.00 93.38 89 ARG A CA 1
ATOM 636 C C . ARG A 1 89 ? 0.749 15.948 3.693 1.00 93.38 89 ARG A C 1
ATOM 638 O O . ARG A 1 89 ? -0.188 16.742 3.624 1.00 93.38 89 ARG A O 1
ATOM 645 N N . PHE A 1 90 ? 0.635 14.662 3.370 1.00 93.38 90 PHE A N 1
ATOM 646 C CA . PHE A 1 90 ? -0.610 14.061 2.903 1.00 93.38 90 PHE A CA 1
ATOM 647 C C . PHE A 1 90 ? -1.692 14.075 3.985 1.00 93.38 90 PHE A C 1
ATOM 649 O O . PHE A 1 90 ? -2.826 14.465 3.706 1.00 93.38 90 PHE A O 1
ATOM 656 N N . GLY A 1 91 ? -1.321 13.731 5.221 1.00 93.94 91 GLY A N 1
ATOM 657 C CA . GLY A 1 91 ? -2.194 13.799 6.388 1.00 93.94 91 GLY A CA 1
ATOM 658 C C . GLY A 1 91 ? -2.771 15.193 6.592 1.00 93.94 91 GLY A C 1
ATOM 659 O O . GLY A 1 91 ? -3.990 15.348 6.618 1.00 93.94 91 GLY A O 1
ATOM 660 N N . THR A 1 92 ? -1.914 16.217 6.617 1.00 94.31 92 THR A N 1
ATOM 661 C CA . THR A 1 92 ? -2.340 17.620 6.742 1.00 94.31 92 THR A CA 1
ATOM 662 C C . THR A 1 92 ? -3.233 18.059 5.582 1.00 94.31 92 THR A C 1
ATOM 664 O O . THR A 1 92 ? -4.269 18.679 5.804 1.00 94.31 92 THR A O 1
ATOM 667 N N . GLN A 1 93 ? -2.872 17.722 4.338 1.00 91.94 93 GLN A N 1
ATOM 668 C CA . GLN A 1 93 ? -3.630 18.136 3.151 1.00 91.94 93 GLN A CA 1
ATOM 669 C C . GLN A 1 93 ? -5.052 17.552 3.117 1.00 91.94 93 GLN A C 1
ATOM 671 O O . GLN A 1 93 ? -5.953 18.168 2.549 1.00 91.94 93 GLN A O 1
ATOM 676 N N . HIS A 1 94 ? -5.246 16.364 3.691 1.00 91.12 94 HIS A N 1
ATOM 677 C CA . HIS A 1 94 ? -6.507 15.625 3.629 1.00 91.12 94 HIS A CA 1
ATOM 678 C C . HIS A 1 94 ? -7.211 15.471 4.985 1.00 91.12 94 HIS A C 1
ATOM 680 O O . HIS A 1 94 ? -8.228 14.784 5.049 1.00 91.12 94 HIS A O 1
ATOM 686 N N . GLY A 1 95 ? -6.703 16.106 6.047 1.00 93.50 95 GLY A N 1
ATOM 687 C CA . GLY A 1 95 ? -7.275 16.023 7.393 1.00 93.50 95 GLY A CA 1
ATOM 688 C C . GLY A 1 95 ? -7.311 14.595 7.946 1.00 93.50 95 GLY A C 1
ATOM 689 O O . GLY A 1 95 ? -8.291 14.211 8.577 1.00 93.50 95 GLY A O 1
ATOM 690 N N . LEU A 1 96 ? -6.290 13.781 7.653 1.00 94.06 96 LEU A N 1
ATOM 691 C CA . LEU A 1 96 ? -6.221 12.406 8.149 1.00 94.06 96 LEU A CA 1
ATOM 692 C C . LEU A 1 96 ? -5.574 12.361 9.530 1.00 94.06 96 LEU A C 1
ATOM 694 O O . LEU A 1 96 ? -4.481 12.886 9.736 1.00 94.06 96 LEU A O 1
ATOM 698 N N . GLU A 1 97 ? -6.229 11.648 10.442 1.00 95.38 97 GLU A N 1
ATOM 699 C CA . GLU A 1 97 ? -5.678 11.309 11.751 1.00 95.38 97 GLU A CA 1
ATOM 700 C C . GLU A 1 97 ? -4.345 10.567 11.617 1.00 95.38 97 GLU A C 1
ATOM 702 O O . GLU A 1 97 ? -4.193 9.682 10.768 1.00 95.38 97 GLU A O 1
ATOM 707 N N . ALA A 1 98 ? -3.397 10.855 12.513 1.00 94.75 98 ALA A N 1
ATOM 708 C CA . ALA A 1 98 ? -2.092 10.190 12.529 1.00 94.75 98 ALA A CA 1
ATOM 709 C C . ALA A 1 98 ? -2.211 8.660 12.666 1.00 94.75 98 ALA A C 1
ATOM 711 O O . ALA A 1 98 ? -1.391 7.923 12.130 1.00 94.75 98 ALA A O 1
ATOM 712 N N . THR A 1 99 ? -3.275 8.173 13.311 1.00 96.62 99 THR A N 1
ATOM 713 C CA . THR A 1 99 ? -3.588 6.741 13.457 1.00 96.62 99 THR A CA 1
ATOM 714 C C . THR A 1 99 ? -3.937 6.044 12.140 1.00 96.62 99 THR A C 1
ATOM 716 O O . THR A 1 99 ? -3.937 4.815 12.087 1.00 96.62 99 THR A O 1
ATOM 719 N N . ARG A 1 100 ? -4.225 6.801 11.073 1.00 97.06 100 ARG A N 1
ATOM 720 C CA . ARG A 1 100 ? -4.452 6.280 9.716 1.00 97.06 100 ARG A CA 1
ATOM 721 C C . ARG A 1 100 ? -3.207 6.363 8.832 1.00 97.06 100 ARG A C 1
ATOM 723 O O . ARG A 1 100 ? -3.283 5.964 7.673 1.00 97.06 100 ARG A O 1
ATOM 730 N N . LEU A 1 101 ? -2.083 6.868 9.339 1.00 98.00 101 LEU A N 1
ATOM 731 C CA . LEU A 1 101 ? -0.836 7.020 8.591 1.00 98.00 101 LEU A CA 1
ATOM 732 C C . LEU A 1 101 ? 0.191 5.998 9.082 1.00 98.00 101 LEU A C 1
ATOM 734 O O . LEU A 1 101 ? 0.593 6.006 10.242 1.00 98.00 101 LEU A O 1
ATOM 738 N N . PHE A 1 102 ? 0.647 5.133 8.183 1.00 98.50 102 PHE A N 1
ATOM 739 C CA . PHE A 1 102 ? 1.497 3.992 8.505 1.00 98.50 102 PHE A CA 1
ATOM 740 C C . PHE A 1 102 ? 2.858 4.132 7.830 1.00 98.50 102 PHE A C 1
ATOM 742 O O . PHE A 1 102 ? 2.939 4.397 6.635 1.00 98.50 102 PHE A O 1
ATOM 749 N N . ALA A 1 103 ? 3.935 3.943 8.591 1.00 97.94 103 ALA A N 1
ATOM 750 C CA . ALA A 1 103 ? 5.303 3.951 8.065 1.00 97.94 103 ALA A CA 1
ATOM 751 C C . ALA A 1 103 ? 5.741 2.597 7.487 1.00 97.94 103 ALA A C 1
ATOM 753 O O . ALA A 1 103 ? 6.793 2.512 6.865 1.00 97.94 103 ALA A O 1
ATOM 754 N N . ASP A 1 104 ? 4.948 1.553 7.724 1.00 97.69 104 ASP A N 1
ATOM 755 C CA . ASP A 1 104 ? 5.226 0.174 7.346 1.00 97.69 104 ASP A CA 1
ATOM 756 C C . ASP A 1 104 ? 3.954 -0.494 6.798 1.00 97.69 104 ASP A C 1
ATOM 758 O O . ASP A 1 104 ? 2.856 -0.330 7.348 1.00 97.69 104 ASP A O 1
ATOM 762 N N . LEU A 1 105 ? 4.106 -1.229 5.694 1.00 98.25 105 LEU A N 1
ATOM 763 C CA . LEU A 1 105 ? 2.991 -1.856 4.988 1.00 98.25 105 LEU A CA 1
ATOM 764 C C . LEU A 1 105 ? 2.394 -3.003 5.805 1.00 98.25 105 LEU A C 1
ATOM 766 O O . LEU A 1 105 ? 1.171 -3.141 5.870 1.00 98.25 105 LEU A O 1
ATOM 770 N N . ASP A 1 106 ? 3.228 -3.812 6.456 1.00 98.00 106 ASP A N 1
ATOM 771 C CA . ASP A 1 106 ? 2.748 -4.930 7.268 1.00 98.00 106 ASP A CA 1
ATOM 772 C C . ASP A 1 106 ? 1.953 -4.438 8.484 1.00 98.00 106 ASP A C 1
ATOM 774 O O . ASP A 1 106 ? 0.924 -5.021 8.840 1.00 98.00 106 ASP A O 1
ATOM 778 N N . THR A 1 107 ? 2.356 -3.314 9.073 1.00 98.12 107 THR A N 1
ATOM 779 C CA . THR A 1 107 ? 1.634 -2.651 10.163 1.00 98.12 107 THR A CA 1
ATOM 780 C C . THR A 1 107 ? 0.264 -2.152 9.701 1.00 98.12 107 THR A C 1
ATOM 782 O O . THR A 1 107 ? -0.729 -2.376 10.400 1.00 98.12 107 THR A O 1
ATOM 785 N N . LEU A 1 108 ? 0.169 -1.546 8.507 1.00 98.44 108 LEU A N 1
ATOM 786 C CA . LEU A 1 108 ? -1.120 -1.193 7.893 1.00 98.44 108 LEU A CA 1
ATOM 787 C C . LEU A 1 108 ? -2.003 -2.441 7.730 1.00 98.44 108 LEU A C 1
ATOM 789 O O . LEU A 1 108 ? -3.161 -2.452 8.156 1.00 98.44 108 LEU A O 1
ATOM 793 N N . LEU A 1 109 ? -1.454 -3.503 7.137 1.00 98.38 109 LEU A N 1
ATOM 794 C CA . LEU A 1 109 ? -2.195 -4.724 6.819 1.00 98.38 109 LE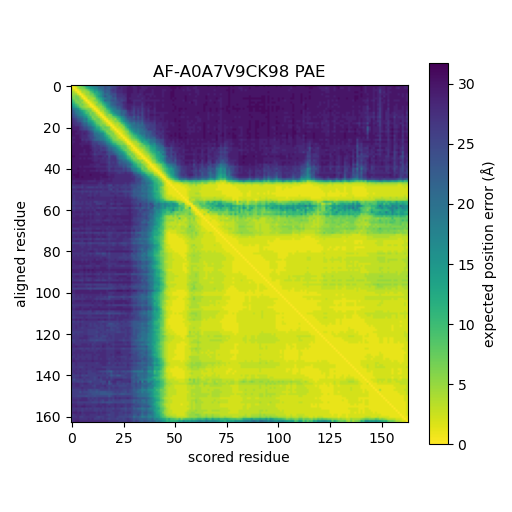U A CA 1
ATOM 795 C C . LEU A 1 109 ? -2.679 -5.473 8.069 1.00 98.38 109 LEU A C 1
ATOM 797 O O . LEU A 1 109 ? -3.780 -6.023 8.071 1.00 98.38 109 LEU A O 1
ATOM 801 N N . THR A 1 110 ? -1.896 -5.473 9.146 1.00 97.75 110 THR A N 1
ATOM 802 C CA . THR A 1 110 ? -2.237 -6.158 10.405 1.00 97.75 110 THR A CA 1
ATOM 803 C C . THR A 1 110 ? -3.158 -5.337 11.302 1.00 97.75 110 THR A C 1
ATOM 805 O O . THR A 1 110 ? -4.094 -5.888 11.882 1.00 97.75 110 THR A O 1
ATOM 808 N N . THR A 1 111 ? -2.935 -4.025 11.396 1.00 97.62 111 THR A N 1
ATOM 809 C CA . THR A 1 111 ? -3.669 -3.151 12.324 1.00 97.62 111 THR A CA 1
ATOM 810 C C . THR A 1 111 ? -4.975 -2.670 11.704 1.00 97.62 111 THR A C 1
ATOM 812 O O . THR A 1 111 ? -6.055 -2.845 12.274 1.00 97.62 111 THR A O 1
ATOM 815 N N . ALA A 1 112 ? -4.894 -2.093 10.502 1.00 97.75 112 ALA A N 1
ATOM 816 C CA . ALA A 1 112 ? -6.050 -1.517 9.824 1.00 97.75 112 ALA A CA 1
ATOM 817 C C . ALA A 1 112 ? -6.853 -2.553 9.031 1.00 97.75 112 ALA A C 1
ATOM 819 O O . ALA A 1 112 ? -7.998 -2.262 8.682 1.00 97.75 112 ALA A O 1
ATOM 820 N N . ARG A 1 113 ? -6.288 -3.743 8.767 1.00 97.88 113 ARG A N 1
ATOM 821 C CA . ARG A 1 113 ? -6.939 -4.879 8.083 1.00 97.88 113 ARG A CA 1
ATOM 822 C C . ARG A 1 113 ? -7.807 -4.440 6.890 1.00 97.88 113 ARG A C 1
ATOM 824 O O . ARG A 1 113 ? -9.030 -4.611 6.936 1.00 97.88 113 ARG A O 1
ATOM 831 N N . PRO A 1 114 ? -7.218 -3.779 5.877 1.00 98.31 114 PRO A N 1
ATOM 832 C CA . PRO A 1 114 ? -7.943 -3.449 4.658 1.00 98.31 114 PRO A CA 1
ATOM 833 C C . PRO A 1 114 ? -8.337 -4.727 3.910 1.00 98.31 114 PRO A C 1
ATOM 835 O O . PRO A 1 114 ? -7.627 -5.726 3.952 1.00 98.31 114 PRO A O 1
ATOM 838 N N . GLU A 1 115 ? -9.461 -4.672 3.204 1.00 98.31 115 GLU A N 1
ATOM 839 C CA . GLU A 1 115 ? -9.925 -5.726 2.292 1.00 98.31 115 GLU A CA 1
ATOM 840 C C . GLU A 1 115 ? -9.327 -5.553 0.893 1.00 98.31 115 GLU A C 1
ATOM 842 O O . GLU A 1 115 ? -9.151 -6.525 0.160 1.00 98.31 115 GLU A O 1
ATOM 847 N N . ALA A 1 116 ? -8.982 -4.314 0.531 1.00 98.06 116 ALA A N 1
ATOM 848 C CA . ALA A 1 116 ? -8.283 -3.995 -0.702 1.00 98.06 116 ALA A CA 1
ATOM 849 C C . ALA A 1 116 ? -7.222 -2.905 -0.495 1.00 98.06 116 ALA A C 1
ATOM 851 O O . ALA A 1 116 ? -7.404 -1.993 0.316 1.00 98.06 116 ALA A O 1
ATOM 852 N N . LEU A 1 117 ? -6.139 -2.967 -1.267 1.00 98.12 117 LEU A N 1
ATOM 853 C CA . LEU A 1 117 ? -5.137 -1.917 -1.398 1.00 98.12 117 LEU A CA 1
ATOM 854 C C . LEU A 1 117 ? -5.237 -1.221 -2.753 1.00 98.12 117 LEU A C 1
ATOM 856 O O . LEU A 1 117 ? -5.394 -1.862 -3.793 1.00 98.12 117 LEU A O 1
ATOM 860 N N . LEU A 1 118 ? -5.062 0.096 -2.728 1.00 97.38 118 LEU A N 1
ATOM 861 C CA . LEU A 1 118 ? -4.808 0.915 -3.907 1.00 97.38 118 LEU A CA 1
ATOM 862 C C . LEU A 1 118 ? -3.325 1.300 -3.909 1.00 97.38 118 LEU A C 1
ATOM 864 O O . LEU A 1 118 ? -2.861 1.981 -2.991 1.00 97.38 118 LEU A O 1
ATOM 868 N N . VAL A 1 119 ? -2.574 0.833 -4.903 1.00 97.06 119 VAL A N 1
ATOM 869 C CA . VAL A 1 119 ? -1.106 0.902 -4.921 1.00 97.06 119 VAL A CA 1
ATOM 870 C C . VAL A 1 119 ? -0.635 2.033 -5.825 1.00 97.06 119 VAL A C 1
ATOM 872 O O . VAL A 1 119 ? -0.855 1.999 -7.030 1.00 97.06 119 VAL A O 1
ATOM 875 N N . TYR A 1 120 ? 0.036 3.012 -5.223 1.00 95.94 120 TYR A N 1
ATOM 876 C CA . TYR A 1 120 ? 0.597 4.217 -5.840 1.00 95.94 120 TYR A CA 1
ATOM 877 C C . TYR A 1 120 ? 2.095 4.395 -5.512 1.00 95.94 120 TYR A C 1
ATOM 879 O O . TYR A 1 120 ? 2.628 5.508 -5.604 1.00 95.94 120 TYR A O 1
ATOM 887 N N . THR A 1 121 ? 2.787 3.316 -5.128 1.00 95.44 121 THR A N 1
ATOM 888 C CA . THR A 1 121 ? 4.254 3.278 -4.961 1.00 95.44 121 THR A CA 1
ATOM 889 C C . THR A 1 121 ? 4.972 3.482 -6.297 1.00 95.44 121 THR A C 1
ATOM 891 O O . THR A 1 121 ? 4.331 3.632 -7.332 1.00 95.44 121 THR A O 1
ATOM 894 N N . ASN A 1 122 ? 6.308 3.481 -6.309 1.00 94.94 122 ASN A N 1
ATOM 895 C CA . ASN A 1 122 ? 7.057 3.401 -7.563 1.00 94.94 122 ASN A CA 1
ATOM 896 C C . ASN A 1 122 ? 6.673 2.116 -8.328 1.00 94.94 122 ASN A C 1
ATOM 898 O O . ASN A 1 122 ? 6.430 1.078 -7.708 1.00 94.94 122 ASN A O 1
ATOM 902 N N . THR A 1 123 ? 6.658 2.166 -9.664 1.00 96.06 123 THR A N 1
ATOM 903 C CA . THR A 1 123 ? 6.380 1.004 -10.519 1.00 96.06 123 THR A CA 1
ATOM 904 C C . THR A 1 123 ? 7.307 -0.176 -10.239 1.00 96.06 123 THR A C 1
ATOM 906 O O . THR A 1 123 ? 6.861 -1.313 -10.348 1.00 96.06 123 THR A O 1
ATOM 909 N N . PHE A 1 124 ? 8.566 0.057 -9.848 1.00 96.69 124 PHE A N 1
ATOM 910 C CA . PHE A 1 124 ? 9.487 -1.014 -9.439 1.00 96.69 124 PHE A CA 1
ATOM 911 C C . PHE A 1 124 ? 9.040 -1.743 -8.160 1.00 96.69 124 PHE A C 1
ATOM 913 O O . PHE A 1 124 ? 9.322 -2.929 -8.016 1.00 96.69 124 PHE A O 1
ATOM 920 N N . ASP A 1 125 ? 8.291 -1.072 -7.284 1.00 96.75 125 ASP A N 1
ATOM 921 C CA . ASP A 1 125 ? 7.887 -1.598 -5.975 1.00 96.75 125 ASP A CA 1
ATOM 922 C C . ASP A 1 125 ? 6.524 -2.311 -6.009 1.00 96.75 125 ASP A C 1
ATOM 924 O O . ASP A 1 125 ? 6.141 -2.960 -5.033 1.00 96.75 125 ASP A O 1
ATOM 928 N N . HIS A 1 126 ? 5.779 -2.223 -7.121 1.00 97.75 126 HIS A N 1
ATOM 929 C CA . HIS A 1 126 ? 4.436 -2.804 -7.235 1.00 97.75 126 HIS A CA 1
ATOM 930 C C . HIS A 1 126 ? 4.405 -4.300 -6.879 1.00 97.75 126 HIS A C 1
ATOM 932 O O . HIS A 1 126 ? 3.522 -4.728 -6.132 1.00 97.75 126 HIS A O 1
ATOM 938 N N . LEU A 1 127 ? 5.366 -5.096 -7.368 1.00 98.31 127 LEU A N 1
ATOM 939 C CA . LEU A 1 127 ? 5.424 -6.535 -7.084 1.00 98.31 127 LEU A CA 1
ATOM 940 C C . LEU A 1 127 ? 5.561 -6.830 -5.589 1.00 98.31 127 LEU A C 1
ATOM 942 O O . LEU A 1 127 ? 4.826 -7.671 -5.079 1.00 98.31 127 LEU A O 1
ATOM 946 N N . ALA A 1 128 ? 6.431 -6.113 -4.873 1.00 97.81 128 ALA A N 1
ATOM 947 C CA . ALA A 1 128 ? 6.646 -6.342 -3.444 1.00 97.81 128 ALA A CA 1
ATOM 948 C C . ALA A 1 128 ? 5.371 -6.079 -2.620 1.00 97.81 128 ALA A C 1
ATOM 950 O O . ALA A 1 128 ? 5.046 -6.829 -1.690 1.00 97.81 128 ALA A O 1
ATOM 951 N N . VAL A 1 129 ? 4.606 -5.045 -2.990 1.00 98.06 129 VAL A N 1
ATOM 952 C CA . VAL A 1 129 ? 3.310 -4.743 -2.363 1.00 98.06 129 VAL A CA 1
ATOM 953 C C . VAL A 1 129 ? 2.289 -5.842 -2.663 1.00 98.06 129 VAL A C 1
ATOM 955 O O . VAL A 1 129 ? 1.619 -6.316 -1.745 1.00 98.06 129 VAL A O 1
ATOM 958 N N . ILE A 1 130 ? 2.199 -6.290 -3.920 1.00 98.31 130 ILE A N 1
ATOM 959 C CA . ILE A 1 130 ? 1.263 -7.346 -4.344 1.00 98.31 130 ILE A CA 1
ATOM 960 C C . ILE A 1 130 ? 1.566 -8.666 -3.644 1.00 98.31 130 ILE A C 1
ATOM 962 O O . ILE A 1 130 ? 0.650 -9.295 -3.123 1.00 98.31 130 ILE A O 1
ATOM 966 N N . GLU A 1 131 ? 2.831 -9.078 -3.581 1.00 98.00 131 GLU A N 1
ATOM 967 C CA . GLU A 1 131 ? 3.222 -10.301 -2.878 1.00 98.00 131 GLU A CA 1
ATOM 968 C C . GLU A 1 131 ? 2.831 -10.244 -1.400 1.00 98.00 131 GLU A C 1
ATOM 970 O O . GLU A 1 131 ? 2.365 -11.235 -0.838 1.00 98.00 131 GLU A O 1
ATOM 975 N N . THR A 1 132 ? 2.992 -9.081 -0.770 1.00 97.81 132 THR A N 1
ATOM 976 C CA . THR A 1 132 ? 2.649 -8.884 0.641 1.00 97.81 132 THR A CA 1
ATOM 977 C C . THR A 1 132 ? 1.144 -8.898 0.884 1.00 97.81 132 THR A C 1
ATOM 979 O O . THR A 1 132 ? 0.687 -9.520 1.846 1.00 97.81 132 THR A O 1
ATOM 982 N N . ALA A 1 133 ? 0.366 -8.284 -0.005 1.00 97.88 133 ALA A N 1
ATOM 983 C CA . ALA A 1 133 ? -1.092 -8.306 0.046 1.00 97.88 133 ALA A CA 1
ATOM 984 C C . ALA A 1 133 ? -1.664 -9.710 -0.220 1.00 97.88 133 ALA A C 1
ATOM 986 O O . ALA A 1 133 ? -2.521 -10.176 0.534 1.00 97.88 133 ALA A O 1
ATOM 987 N N . ALA A 1 134 ? -1.139 -10.414 -1.229 1.00 97.19 134 ALA A N 1
ATOM 988 C CA . ALA A 1 134 ? -1.588 -11.749 -1.622 1.00 97.19 134 ALA A CA 1
ATOM 989 C C . ALA A 1 134 ? -1.421 -12.769 -0.487 1.00 97.19 134 ALA A C 1
ATOM 991 O O . ALA A 1 134 ? -2.349 -13.516 -0.194 1.00 97.19 134 ALA A O 1
ATOM 992 N N . ARG A 1 135 ? -0.301 -12.733 0.255 1.00 96.00 135 ARG A N 1
ATOM 993 C CA . ARG A 1 135 ? -0.095 -13.592 1.446 1.00 96.00 135 ARG A CA 1
ATOM 994 C C . ARG A 1 135 ? -1.165 -13.419 2.533 1.00 96.00 135 ARG A C 1
ATOM 996 O O . ARG A 1 135 ? -1.243 -14.242 3.442 1.00 96.00 135 ARG A O 1
ATOM 1003 N N . ARG A 1 136 ? -1.944 -12.337 2.481 1.00 95.94 136 ARG A N 1
ATOM 1004 C CA . ARG A 1 136 ? -2.968 -11.977 3.468 1.00 95.94 136 ARG A CA 1
ATOM 1005 C C . ARG A 1 136 ? -4.386 -11.993 2.883 1.00 95.94 136 ARG A C 1
ATOM 1007 O O . ARG A 1 136 ? -5.307 -11.587 3.585 1.00 95.94 136 ARG A O 1
ATOM 1014 N N . GLY A 1 137 ? -4.559 -12.430 1.631 1.00 96.56 137 GLY A N 1
ATOM 1015 C CA . GLY A 1 137 ? -5.853 -12.430 0.939 1.00 96.56 137 GLY A CA 1
ATOM 1016 C C . GLY A 1 137 ? -6.427 -11.027 0.709 1.00 96.56 137 GLY A C 1
ATOM 1017 O O . GLY A 1 137 ? -7.643 -10.856 0.681 1.00 96.56 137 GLY A O 1
ATOM 1018 N N . VAL A 1 138 ? -5.572 -10.002 0.611 1.00 98.25 138 VAL A N 1
ATOM 1019 C CA . VAL A 1 138 ? -5.995 -8.611 0.393 1.00 98.25 138 VAL A CA 1
ATOM 1020 C C . VAL A 1 138 ? -5.977 -8.307 -1.100 1.00 98.25 138 VAL A C 1
ATOM 1022 O O . VAL A 1 138 ? -4.950 -8.473 -1.761 1.00 98.25 138 VAL A O 1
ATOM 1025 N N . HIS A 1 139 ? -7.101 -7.830 -1.635 1.00 97.94 139 HIS A N 1
ATOM 1026 C CA . HIS A 1 139 ? -7.212 -7.483 -3.051 1.00 97.94 139 HIS A CA 1
ATOM 1027 C C . HIS A 1 139 ? -6.339 -6.277 -3.403 1.00 97.94 139 HIS A C 1
ATOM 1029 O O . HIS A 1 139 ? -6.113 -5.401 -2.572 1.00 97.94 139 HIS A O 1
ATOM 1035 N N . VAL A 1 140 ? -5.868 -6.190 -4.647 1.00 97.88 140 VAL A N 1
ATOM 1036 C CA . VAL A 1 140 ? -4.981 -5.100 -5.069 1.00 97.88 140 VAL A CA 1
ATOM 1037 C C . VAL A 1 140 ? -5.449 -4.478 -6.378 1.00 97.88 140 VAL A C 1
ATOM 1039 O O . VAL A 1 140 ? -5.681 -5.175 -7.362 1.00 97.88 140 VAL A O 1
ATOM 1042 N N . MET A 1 141 ? -5.528 -3.148 -6.392 1.00 96.50 141 MET A N 1
ATOM 1043 C CA . MET A 1 141 ? -5.543 -2.324 -7.599 1.00 96.50 141 MET A CA 1
ATOM 1044 C C . MET A 1 141 ? -4.215 -1.573 -7.684 1.00 96.50 141 MET A C 1
ATOM 1046 O O . MET A 1 141 ? -3.718 -1.070 -6.677 1.00 96.50 141 MET A O 1
ATOM 1050 N N . VAL A 1 142 ? -3.638 -1.506 -8.881 1.00 96.25 142 VAL A N 1
ATOM 1051 C CA . VAL A 1 142 ? -2.311 -0.930 -9.113 1.00 96.25 142 VAL A CA 1
ATOM 1052 C C . VAL A 1 142 ? -2.423 0.268 -10.038 1.00 96.25 142 VAL A C 1
ATOM 1054 O O . VAL A 1 142 ? -3.055 0.186 -11.094 1.00 96.25 142 VAL A O 1
ATOM 1057 N N . GLU A 1 143 ? -1.789 1.371 -9.657 1.00 93.94 143 GLU A N 1
ATOM 1058 C CA . GLU A 1 143 ? -1.712 2.563 -10.486 1.00 93.94 143 GLU A CA 1
ATOM 1059 C C . GLU A 1 143 ? -0.871 2.312 -11.745 1.00 93.94 143 GLU A C 1
ATOM 1061 O O . GLU A 1 143 ? 0.125 1.591 -11.749 1.00 93.94 143 GLU A O 1
ATOM 1066 N N . LYS A 1 144 ? -1.275 2.936 -12.853 1.00 93.25 144 LYS A N 1
ATOM 1067 C CA . LYS A 1 144 ? -0.529 2.880 -14.115 1.00 93.25 144 LYS A CA 1
ATOM 1068 C C . LYS A 1 144 ? 0.765 3.721 -14.063 1.00 93.25 144 LYS A C 1
ATOM 1070 O O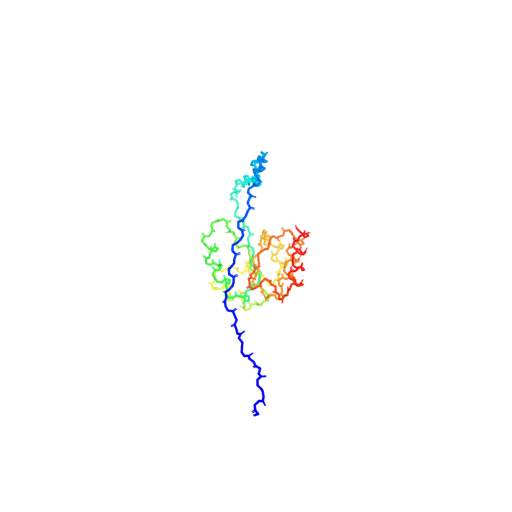 . LYS A 1 144 ? 0.726 4.841 -13.538 1.00 93.25 144 LYS A O 1
ATOM 1075 N N . PRO A 1 145 ? 1.848 3.297 -14.746 1.00 94.31 145 PRO A N 1
ATOM 1076 C CA . PRO A 1 145 ? 1.972 2.057 -15.521 1.00 94.31 145 PRO A CA 1
ATOM 1077 C C . PRO A 1 145 ? 2.060 0.820 -14.619 1.00 94.31 145 PRO A C 1
ATOM 1079 O O . PRO A 1 145 ? 2.658 0.873 -13.553 1.00 94.31 145 PRO A O 1
ATOM 1082 N N . LEU A 1 146 ? 1.474 -0.296 -15.069 1.00 96.56 146 LEU A N 1
ATOM 1083 C CA . LEU A 1 146 ? 1.346 -1.516 -14.264 1.00 96.56 146 LEU A CA 1
ATOM 1084 C C . LEU A 1 146 ? 2.707 -2.080 -13.828 1.00 96.56 146 LEU A C 1
ATOM 1086 O O . LEU A 1 146 ? 2.886 -2.403 -12.660 1.00 96.56 146 LEU A O 1
ATOM 1090 N N . ALA A 1 147 ? 3.655 -2.208 -14.757 1.00 97.81 147 ALA A N 1
ATOM 1091 C CA . ALA A 1 147 ? 4.937 -2.868 -14.534 1.00 97.81 147 ALA A CA 1
ATOM 1092 C C . ALA A 1 147 ? 6.035 -2.255 -15.414 1.00 97.81 147 ALA A C 1
ATOM 1094 O O . ALA A 1 147 ? 5.749 -1.623 -16.430 1.00 97.81 147 ALA A O 1
ATOM 1095 N N . VAL A 1 148 ? 7.297 -2.497 -15.051 1.00 97.88 148 VAL A N 1
ATOM 1096 C CA . VAL A 1 148 ? 8.468 -2.024 -15.821 1.00 97.88 148 VAL A CA 1
ATOM 1097 C C . VAL A 1 148 ? 8.898 -2.970 -16.950 1.00 97.88 148 VAL A C 1
ATOM 1099 O O . VAL A 1 148 ? 9.745 -2.620 -17.765 1.00 97.88 148 VAL A O 1
ATOM 1102 N N . SER A 1 149 ? 8.347 -4.183 -17.001 1.00 98.44 149 SER A N 1
ATOM 1103 C CA . SER A 1 149 ? 8.605 -5.168 -18.054 1.00 98.44 149 SER A CA 1
ATOM 1104 C C . SER A 1 149 ? 7.508 -6.234 -18.074 1.00 98.44 149 SER A C 1
ATOM 1106 O O . SER A 1 149 ? 6.751 -6.378 -17.112 1.00 98.44 149 SER A O 1
ATOM 1108 N N . VAL A 1 150 ? 7.447 -7.027 -19.149 1.00 98.50 150 VAL A N 1
ATOM 1109 C CA . VAL A 1 150 ? 6.538 -8.185 -19.227 1.00 98.50 150 VAL A CA 1
ATOM 1110 C C . VAL A 1 150 ? 6.867 -9.213 -18.144 1.00 98.50 150 VAL A C 1
AT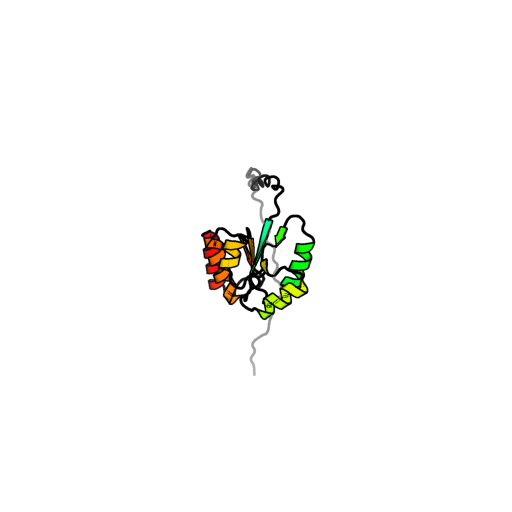OM 1112 O O . VAL A 1 150 ? 5.960 -9.705 -17.486 1.00 98.50 150 VAL A O 1
ATOM 1115 N N . ALA A 1 151 ? 8.152 -9.493 -17.897 1.00 98.62 151 ALA A N 1
ATOM 1116 C CA . ALA A 1 151 ? 8.566 -10.412 -16.836 1.00 98.62 151 ALA A CA 1
ATOM 1117 C C . ALA A 1 151 ? 8.086 -9.941 -15.453 1.00 98.62 151 ALA A C 1
ATOM 1119 O O . ALA A 1 151 ? 7.588 -10.744 -14.665 1.00 98.62 151 ALA A O 1
ATOM 1120 N N . HIS A 1 152 ? 8.167 -8.633 -15.189 1.00 98.50 152 HIS A N 1
ATOM 1121 C CA . HIS A 1 152 ? 7.641 -8.040 -13.964 1.00 98.50 152 HIS A CA 1
ATOM 1122 C C . HIS A 1 152 ? 6.112 -8.201 -13.876 1.00 98.50 152 HIS A C 1
ATOM 1124 O O . HIS A 1 152 ? 5.613 -8.692 -12.866 1.00 98.50 152 HIS A O 1
ATOM 1130 N N . ALA A 1 153 ? 5.368 -7.901 -14.947 1.00 98.50 153 ALA A N 1
ATOM 1131 C CA . ALA A 1 153 ? 3.915 -8.090 -14.979 1.00 98.50 153 ALA A CA 1
ATOM 1132 C C . ALA A 1 153 ? 3.500 -9.559 -14.759 1.00 98.50 153 ALA A C 1
ATOM 1134 O O . ALA A 1 153 ? 2.562 -9.835 -14.012 1.00 98.50 153 ALA A O 1
ATOM 1135 N N . THR A 1 154 ? 4.221 -10.513 -15.354 1.00 98.56 154 THR A N 1
ATOM 1136 C CA . THR A 1 154 ? 3.975 -11.950 -15.160 1.00 98.56 154 THR A CA 1
ATOM 1137 C C . THR A 1 154 ? 4.226 -12.378 -13.716 1.00 98.56 154 THR A C 1
ATOM 1139 O O . THR A 1 154 ? 3.433 -13.139 -13.155 1.00 98.56 154 THR A O 1
ATOM 1142 N N . ALA A 1 155 ? 5.290 -11.873 -13.082 1.00 98.44 155 ALA A N 1
ATOM 1143 C CA . ALA A 1 155 ? 5.552 -12.126 -11.667 1.00 98.44 155 ALA A CA 1
ATOM 1144 C C . ALA A 1 155 ? 4.420 -11.578 -10.782 1.00 98.44 155 ALA A C 1
ATOM 1146 O O . ALA A 1 155 ? 3.946 -12.283 -9.892 1.00 98.44 155 ALA A O 1
ATOM 1147 N N . MET A 1 156 ? 3.917 -10.375 -11.081 1.00 98.44 156 MET A N 1
ATOM 1148 C CA . MET A 1 156 ? 2.785 -9.771 -10.367 1.00 98.44 156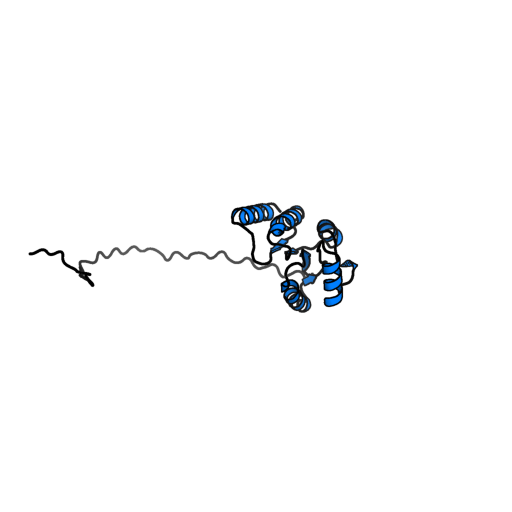 MET A CA 1
ATOM 1149 C C . MET A 1 156 ? 1.505 -10.601 -10.514 1.00 98.44 156 MET A C 1
ATOM 1151 O O . MET A 1 156 ? 0.840 -10.876 -9.519 1.00 98.44 156 MET A O 1
ATOM 1155 N N . ALA A 1 157 ? 1.180 -11.047 -11.731 1.00 98.06 157 ALA A N 1
ATOM 1156 C CA . ALA A 1 157 ? 0.021 -11.906 -11.978 1.00 98.06 157 ALA A CA 1
ATOM 1157 C C . ALA A 1 157 ? 0.141 -13.250 -11.240 1.00 98.06 157 ALA A C 1
ATOM 1159 O O . ALA A 1 157 ? -0.816 -13.717 -10.627 1.00 98.06 157 ALA A O 1
ATOM 1160 N N . THR A 1 158 ? 1.340 -13.839 -11.239 1.00 98.25 158 THR A N 1
ATOM 1161 C CA . THR A 1 158 ? 1.626 -15.081 -10.506 1.00 98.25 158 THR A CA 1
ATOM 1162 C C . THR A 1 158 ? 1.477 -14.881 -8.999 1.00 98.25 158 THR A C 1
ATOM 1164 O O . THR A 1 158 ? 0.927 -15.741 -8.318 1.00 98.25 158 THR A O 1
ATOM 1167 N N . ALA A 1 159 ? 1.946 -13.754 -8.459 1.00 97.44 159 ALA A N 1
ATOM 1168 C CA . ALA A 1 159 ? 1.770 -13.419 -7.051 1.00 97.44 159 ALA A CA 1
ATOM 1169 C C . ALA A 1 159 ? 0.290 -13.255 -6.684 1.00 97.44 159 ALA A C 1
ATOM 1171 O O . ALA A 1 159 ? -0.146 -13.848 -5.700 1.00 97.44 159 ALA A O 1
ATOM 1172 N N . ALA A 1 160 ? -0.475 -12.529 -7.501 1.00 96.38 160 ALA A N 1
ATOM 1173 C CA . ALA A 1 160 ? -1.901 -12.301 -7.286 1.00 96.38 160 ALA A CA 1
ATOM 1174 C C . ALA A 1 160 ? -2.737 -13.590 -7.345 1.00 96.38 160 ALA A C 1
ATOM 1176 O O . ALA A 1 160 ? -3.696 -13.715 -6.601 1.00 96.38 160 ALA A O 1
ATOM 1177 N N . ALA A 1 161 ? -2.369 -14.563 -8.184 1.00 95.44 161 ALA A N 1
ATOM 1178 C CA . ALA A 1 161 ? -3.103 -15.826 -8.316 1.00 95.44 161 ALA A CA 1
ATOM 1179 C C . ALA A 1 161 ? -2.903 -16.812 -7.145 1.00 95.44 161 ALA A C 1
ATOM 1181 O O . ALA A 1 161 ? -3.552 -17.856 -7.113 1.00 95.44 161 ALA A O 1
ATOM 1182 N N . ARG A 1 162 ? -1.971 -16.535 -6.221 1.00 88.12 162 ARG A N 1
ATOM 1183 C CA . ARG A 1 162 ? -1.627 -17.428 -5.097 1.00 88.12 162 ARG A CA 1
ATOM 1184 C C . ARG A 1 162 ? -2.344 -17.099 -3.782 1.00 88.12 162 ARG A C 1
ATOM 1186 O O . ARG A 1 162 ? -2.165 -17.855 -2.829 1.00 88.12 162 ARG A O 1
A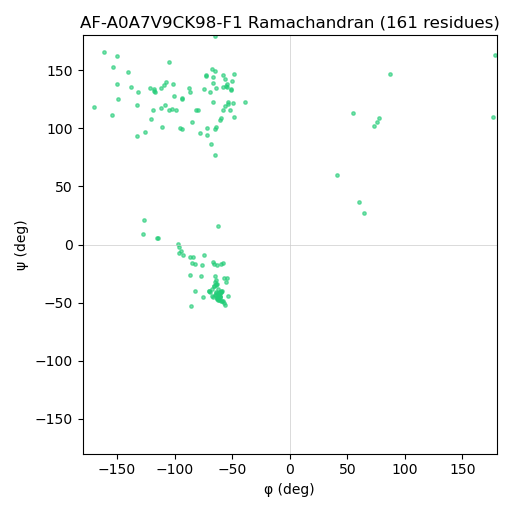TOM 1193 N N . GLY A 1 163 ? -3.082 -15.993 -3.711 1.00 72.12 163 GLY A N 1
ATOM 1194 C CA . GLY A 1 163 ? -3.822 -15.538 -2.527 1.00 72.12 163 GLY A CA 1
ATOM 1195 C C . GLY A 1 163 ? -5.290 -15.313 -2.836 1.00 72.12 163 GLY A C 1
ATOM 1196 O O . GLY A 1 163 ? -6.078 -15.348 -1.869 1.00 72.12 163 GLY A O 1
#

Sequence (163 aa):
MSDDHLVLDDPARHSRRAFVSALLVAAGGAQVVAQPSSAPVPAATSRRLRVGVAGLVHGHVRGLMGALGKRSDIDLVGVFDADAALRARFGTQHGLEATRLFADLDTLLTTARPEALLVYTNTFDHLAVIETAARRGVHVMVEKPLAVSVAHATAMATAAARG

pLDDT: mean 81.98, std 20.76, range [32.84, 98.62]

Solvent-accessible surface area (backbone atoms only — not comparable to full-atom values): 10087 Å² total; per-residue (Å²): 132,85,81,91,84,82,86,79,90,84,86,84,84,87,80,89,79,86,82,81,89,77,87,74,87,71,92,70,74,85,78,76,79,77,69,82,73,79,70,78,76,74,80,77,68,96,64,54,47,35,29,27,35,36,34,72,75,43,78,63,55,61,60,47,50,63,54,50,76,73,38,87,58,49,38,82,46,31,39,24,34,77,50,66,67,60,49,52,52,49,26,65,77,66,74,48,59,71,92,35,56,26,68,42,64,67,58,38,52,69,73,47,52,39,54,30,36,43,37,30,47,55,48,88,49,44,47,65,53,43,46,58,31,14,81,68,58,27,45,78,47,70,48,83,65,73,47,88,41,70,70,51,42,51,51,38,53,56,34,54,75,75,68

Nearest PDB structures (foldseek):
  4mkz-assembly1_A  TM=8.399E-01  e=2.570E-06  Lacticaseibacillus casei BL23
  3nto-assembly1_A  TM=8.551E-01  e=2.750E-05  Bacillus subtilis
  3ec7-assembly1_A  TM=8.810E-01  e=1.787E-04  Salmonella enterica subsp. enterica serovar Typhimurium str. LT2
  7xr9-assembly1_B  TM=8.424E-01  e=1.229E-04  human intestinal bacterium PUE
  7xre-assembly1_F  TM=8.009E-01  e=1.085E-04  human intestinal bacterium PUE